Protein AF-A0A419A750-F1 (afdb_monomer_lite)

Organism: NCBI:txid1276757

Foldseek 3Di:
DDDDQCPDVVSVVVVVVQLVVLVVQLVVCVVVVPPVSNVVSVVVNVVVVVVPDPPPDDPDD

Sequence (61 aa):
MVDRLADQPFVGLAKAETMLRDFNRLRQAIRAHDSFAAERAWDQCERWVDQLRPITGANRA

pLDDT: mean 79.7, std 19.53, range [38.53, 98.31]

Structure (mmCIF, N/CA/C/O backbone):
data_AF-A0A419A750-F1
#
_entry.id   AF-A0A419A750-F1
#
loop_
_atom_site.group_PDB
_atom_site.id
_atom_site.type_symbol
_atom_site.label_atom_id
_atom_site.label_alt_id
_atom_site.label_comp_id
_atom_site.label_asym_id
_atom_site.label_entity_id
_atom_site.label_seq_id
_atom_site.pdbx_PDB_ins_code
_atom_site.Cartn_x
_atom_site.Cartn_y
_atom_site.Cartn_z
_atom_site.occupancy
_atom_site.B_iso_or_equiv
_atom_site.auth_seq_id
_atom_site.auth_comp_id
_atom_site.auth_a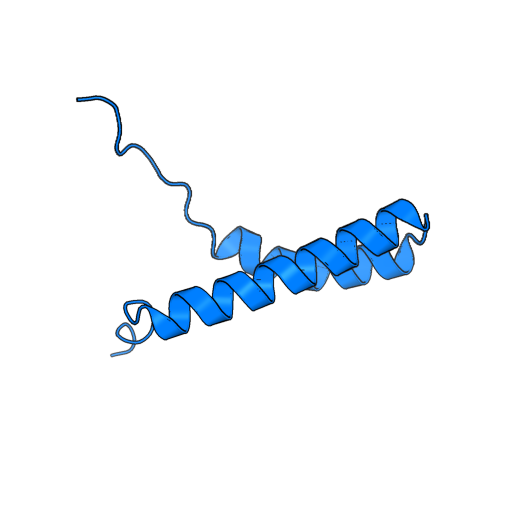sym_id
_atom_site.auth_atom_id
_atom_site.pdbx_PDB_model_num
ATOM 1 N N . MET A 1 1 ? -21.169 -17.025 10.733 1.00 38.69 1 MET A N 1
ATOM 2 C CA . MET A 1 1 ? -20.865 -16.651 12.132 1.00 38.69 1 MET A CA 1
ATOM 3 C C . MET A 1 1 ? -19.427 -16.138 12.208 1.00 38.69 1 MET A C 1
ATOM 5 O O . MET A 1 1 ? -18.564 -16.836 12.709 1.00 38.69 1 MET A O 1
ATOM 9 N N . VAL A 1 2 ? -19.144 -14.957 11.651 1.00 48.19 2 VAL A N 1
ATOM 10 C CA . VAL A 1 2 ? -17.810 -14.326 11.697 1.00 48.19 2 VAL A CA 1
ATOM 11 C C . VAL A 1 2 ? -17.989 -12.822 11.511 1.00 48.19 2 VAL A C 1
ATOM 13 O O . VAL A 1 2 ? -17.953 -12.350 10.388 1.00 48.19 2 VAL A O 1
ATOM 16 N N . ASP A 1 3 ? -18.263 -12.102 12.602 1.00 50.69 3 ASP A N 1
ATOM 17 C CA . ASP A 1 3 ? -18.065 -10.644 12.685 1.00 50.69 3 ASP A CA 1
ATOM 18 C C . ASP A 1 3 ? -18.116 -10.181 14.156 1.00 50.69 3 ASP A C 1
ATOM 20 O O . ASP A 1 3 ? -19.107 -9.652 14.648 1.00 50.69 3 ASP A O 1
ATOM 24 N N . ARG A 1 4 ? -17.087 -10.529 14.940 1.00 49.12 4 ARG A N 1
ATOM 25 C CA . ARG A 1 4 ? -16.914 -10.007 16.317 1.00 49.12 4 ARG A CA 1
ATOM 26 C C . ARG A 1 4 ? -15.481 -9.600 16.659 1.00 49.12 4 ARG A C 1
ATOM 28 O O . ARG A 1 4 ? -15.226 -9.146 17.766 1.00 49.12 4 ARG A O 1
ATOM 35 N N . LEU A 1 5 ? -14.537 -9.758 15.730 1.00 49.91 5 LEU A N 1
ATOM 36 C CA . LEU A 1 5 ? -13.133 -9.392 15.957 1.00 49.91 5 LEU A CA 1
ATOM 37 C C . LEU A 1 5 ? -12.814 -7.965 15.494 1.00 49.91 5 LEU A C 1
ATOM 39 O O . LEU A 1 5 ? -11.852 -7.380 15.977 1.00 49.91 5 LEU A O 1
ATOM 43 N N . ALA A 1 6 ? -13.612 -7.392 14.585 1.00 53.47 6 ALA A N 1
ATOM 44 C CA . ALA A 1 6 ? -13.410 -6.027 14.096 1.00 53.47 6 ALA A CA 1
ATOM 45 C C . ALA A 1 6 ? -13.735 -4.952 15.150 1.00 53.47 6 ALA A C 1
ATOM 47 O O . ALA A 1 6 ? -13.160 -3.871 15.095 1.00 53.47 6 ALA A O 1
ATOM 48 N N . ASP A 1 7 ? -14.586 -5.275 16.127 1.00 54.78 7 ASP A N 1
ATOM 49 C CA . ASP A 1 7 ? -15.061 -4.349 17.166 1.00 54.78 7 ASP A CA 1
ATOM 50 C C . ASP A 1 7 ? -14.140 -4.283 18.401 1.00 54.78 7 ASP A C 1
ATOM 52 O O . ASP A 1 7 ? -14.407 -3.577 19.369 1.00 54.78 7 ASP A O 1
ATOM 56 N N . GLN A 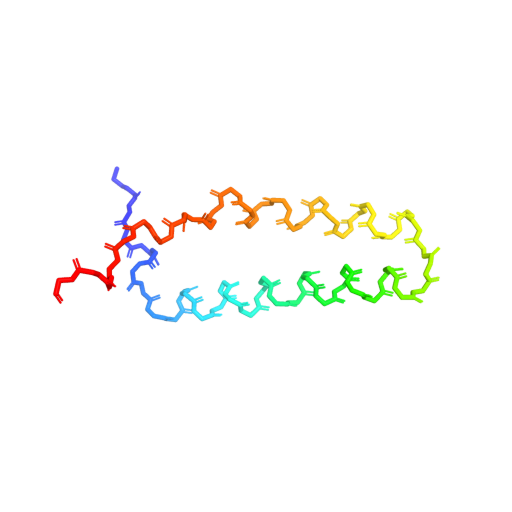1 8 ? -13.028 -5.030 18.400 1.00 56.97 8 GLN A N 1
ATOM 57 C CA . GLN A 1 8 ? -12.063 -4.966 19.494 1.00 56.97 8 GLN A CA 1
ATOM 58 C C . GLN A 1 8 ? -11.114 -3.776 19.286 1.00 56.97 8 GLN A C 1
ATOM 60 O O . GLN A 1 8 ? -10.388 -3.750 18.286 1.00 56.97 8 GLN A O 1
ATOM 65 N N . PRO A 1 9 ? -11.023 -2.826 20.237 1.00 61.66 9 PRO A N 1
ATOM 66 C CA . PRO A 1 9 ? -10.195 -1.625 20.087 1.00 61.66 9 PRO A CA 1
ATOM 67 C C . PRO A 1 9 ? -8.717 -1.951 19.819 1.00 61.66 9 PRO A C 1
ATOM 69 O O . PRO A 1 9 ? -8.051 -1.255 19.056 1.00 61.66 9 PRO A O 1
ATOM 72 N N . PHE A 1 10 ? -8.218 -3.062 20.370 1.00 61.53 10 PHE A N 1
ATOM 73 C CA . PHE A 1 10 ? -6.862 -3.556 20.124 1.00 61.53 10 PHE A CA 1
ATOM 74 C C . PHE A 1 10 ? -6.636 -4.009 18.669 1.00 61.53 10 PHE A C 1
ATOM 76 O O . PHE A 1 10 ? -5.601 -3.708 18.077 1.00 61.53 10 PHE A O 1
ATOM 83 N N . VAL A 1 11 ? -7.620 -4.685 18.064 1.00 66.25 11 VAL A N 1
ATOM 84 C CA . VAL A 1 11 ? -7.551 -5.132 16.662 1.00 66.25 11 VAL A CA 1
ATOM 85 C C . VAL A 1 11 ? -7.607 -3.930 15.715 1.00 66.25 11 VAL A C 1
ATOM 87 O O . VAL A 1 11 ? -6.899 -3.915 14.708 1.00 66.25 11 VAL A O 1
ATOM 90 N N . GLY A 1 12 ? -8.387 -2.898 16.051 1.00 76.50 12 GLY A N 1
ATOM 91 C CA . GLY A 1 12 ? -8.416 -1.632 15.311 1.00 76.50 12 GLY A CA 1
ATOM 92 C C . GLY A 1 12 ? -7.071 -0.896 15.327 1.00 76.50 12 GLY A C 1
ATOM 93 O O . GLY A 1 12 ? -6.587 -0.485 14.273 1.00 76.50 12 GLY A O 1
ATOM 94 N N . LEU A 1 13 ? -6.430 -0.799 16.497 1.00 80.69 13 LEU A N 1
ATOM 95 C CA . LEU A 1 13 ? -5.106 -0.183 16.656 1.00 80.69 13 LEU A CA 1
ATOM 96 C C . LEU A 1 13 ? -4.022 -0.921 15.859 1.00 80.69 13 LEU A C 1
ATOM 98 O O . LEU A 1 13 ? -3.328 -0.300 15.057 1.00 80.69 13 LEU A O 1
ATOM 102 N N . ALA A 1 14 ? -3.928 -2.247 15.997 1.00 82.94 14 ALA A N 1
ATOM 103 C CA . ALA A 1 14 ? -2.935 -3.046 15.274 1.00 82.94 14 ALA A CA 1
ATOM 104 C C . ALA A 1 14 ? -3.109 -2.962 13.742 1.00 82.94 14 ALA A C 1
ATOM 106 O O . ALA A 1 14 ? -2.131 -2.913 12.986 1.00 82.94 14 ALA A O 1
ATOM 107 N N . LYS A 1 15 ? -4.360 -2.898 13.261 1.00 85.06 15 LYS A N 1
ATOM 108 C CA . LYS A 1 15 ? -4.659 -2.655 11.842 1.00 85.06 15 LYS A CA 1
ATOM 109 C C . LYS A 1 15 ? -4.203 -1.266 11.400 1.00 85.06 15 LYS A C 1
ATOM 111 O O . LYS A 1 15 ? -3.569 -1.155 10.354 1.00 85.06 15 LYS A O 1
ATOM 116 N N . ALA A 1 16 ? -4.475 -0.230 12.194 1.00 87.19 16 ALA A N 1
ATOM 117 C CA . ALA A 1 16 ? -4.062 1.137 11.887 1.00 87.19 16 ALA A CA 1
ATOM 118 C C . ALA A 1 16 ? -2.531 1.285 11.830 1.00 87.19 16 ALA A C 1
ATOM 120 O O . ALA A 1 16 ? -2.011 1.902 10.901 1.00 87.19 16 ALA A O 1
ATOM 121 N N . GLU A 1 17 ? -1.795 0.668 12.758 1.00 91.69 17 GLU A N 1
ATOM 122 C CA . GLU A 1 17 ? -0.326 0.648 12.742 1.00 91.69 17 GLU A CA 1
ATOM 123 C C . GLU A 1 17 ? 0.227 -0.055 11.498 1.00 91.69 17 GLU A C 1
ATOM 125 O O . GLU A 1 17 ? 1.149 0.445 10.846 1.00 91.69 17 GLU A O 1
ATOM 130 N N . THR A 1 18 ? -0.365 -1.194 11.130 1.00 92.19 18 THR A N 1
ATOM 131 C CA . THR A 1 18 ? 0.030 -1.935 9.924 1.00 92.19 18 THR A CA 1
ATOM 132 C C . THR A 1 18 ? -0.228 -1.106 8.666 1.00 92.19 18 THR A C 1
ATOM 134 O O . THR A 1 18 ? 0.659 -0.963 7.826 1.00 92.19 18 THR A O 1
ATOM 137 N N . MET A 1 19 ? -1.403 -0.484 8.575 1.00 92.12 19 MET A N 1
ATOM 138 C CA . MET A 1 19 ? -1.774 0.405 7.476 1.00 92.12 19 MET A CA 1
ATOM 139 C C . MET A 1 19 ? -0.805 1.593 7.353 1.00 92.12 19 MET A C 1
ATOM 141 O O . MET A 1 19 ? -0.301 1.875 6.266 1.00 92.12 19 MET A O 1
ATOM 145 N N . LEU A 1 20 ? -0.466 2.254 8.466 1.00 93.69 20 LEU A N 1
ATOM 146 C CA . LEU A 1 20 ? 0.516 3.346 8.488 1.00 93.69 20 LEU A CA 1
ATOM 147 C C . LEU A 1 20 ? 1.909 2.895 8.036 1.00 93.69 20 LEU A C 1
ATOM 149 O O . LEU A 1 20 ? 2.622 3.655 7.374 1.00 93.69 20 LEU A O 1
ATOM 153 N N . ARG A 1 21 ? 2.322 1.676 8.388 1.00 95.38 21 ARG A N 1
ATOM 154 C CA . ARG A 1 21 ? 3.603 1.109 7.953 1.00 95.38 21 ARG A CA 1
ATOM 155 C C . ARG A 1 21 ? 3.636 0.897 6.440 1.00 95.38 21 ARG A C 1
ATOM 157 O O . ARG A 1 21 ? 4.639 1.243 5.815 1.00 95.38 21 ARG A O 1
ATOM 164 N N . ASP A 1 22 ? 2.563 0.373 5.859 1.00 95.12 22 ASP A N 1
ATOM 165 C CA . ASP A 1 22 ? 2.480 0.121 4.417 1.00 95.12 22 ASP A CA 1
ATOM 166 C C . ASP A 1 22 ? 2.484 1.433 3.621 1.00 95.12 22 ASP A C 1
ATOM 168 O O . ASP A 1 22 ? 3.307 1.606 2.720 1.00 95.12 22 ASP A O 1
ATOM 172 N N . PHE A 1 23 ? 1.686 2.423 4.037 1.00 96.12 23 PHE A N 1
ATOM 173 C CA . PHE A 1 23 ? 1.700 3.747 3.406 1.00 96.12 23 PHE A CA 1
ATOM 174 C C . PHE A 1 23 ? 3.043 4.472 3.565 1.00 96.12 23 PHE A C 1
ATOM 176 O O . PHE A 1 23 ? 3.478 5.184 2.658 1.00 96.12 23 PHE A O 1
ATOM 183 N N . ASN A 1 24 ? 3.751 4.283 4.685 1.00 97.50 24 ASN A N 1
ATOM 184 C CA . ASN A 1 24 ? 5.096 4.837 4.843 1.00 97.50 24 ASN A CA 1
ATOM 185 C C . ASN A 1 24 ? 6.107 4.213 3.876 1.00 97.50 24 ASN A C 1
ATOM 187 O O . ASN A 1 24 ? 6.952 4.942 3.356 1.00 97.50 24 ASN A O 1
ATOM 191 N N . ARG A 1 25 ? 6.017 2.905 3.611 1.00 97.12 25 ARG A N 1
ATOM 192 C CA . ARG A 1 25 ? 6.863 2.238 2.608 1.00 97.12 25 ARG A CA 1
ATOM 193 C C . ARG A 1 25 ? 6.604 2.798 1.216 1.00 97.12 25 ARG A C 1
ATOM 195 O O . ARG A 1 25 ? 7.557 3.146 0.525 1.00 97.12 25 ARG A O 1
ATOM 202 N N . LEU A 1 26 ? 5.335 2.977 0.851 1.00 97.94 26 LEU A N 1
ATOM 203 C CA . LEU A 1 26 ? 4.963 3.615 -0.411 1.00 97.94 26 LEU A CA 1
ATOM 204 C C . LEU A 1 26 ? 5.531 5.040 -0.506 1.00 97.94 26 LEU A C 1
ATOM 206 O O . LEU A 1 26 ? 6.179 5.391 -1.490 1.00 97.94 26 LEU A O 1
ATOM 210 N N . ARG A 1 27 ? 5.376 5.848 0.552 1.00 98.00 27 ARG A N 1
ATOM 211 C CA . ARG A 1 27 ? 5.931 7.211 0.617 1.00 98.00 27 ARG A CA 1
ATOM 212 C C . ARG A 1 27 ? 7.449 7.233 0.421 1.00 98.00 27 ARG A C 1
ATOM 214 O O . ARG A 1 27 ? 7.962 8.138 -0.234 1.00 98.00 27 ARG A O 1
ATOM 221 N N . GLN A 1 28 ? 8.167 6.279 1.010 1.00 98.25 28 GLN A N 1
ATOM 222 C CA . GLN A 1 28 ? 9.618 6.161 0.856 1.00 98.25 28 GLN A CA 1
ATOM 223 C C . GLN A 1 28 ? 10.002 5.781 -0.576 1.00 98.25 28 GLN A C 1
ATOM 225 O O . GLN A 1 28 ? 10.869 6.439 -1.142 1.00 98.25 28 GLN A O 1
ATOM 230 N N . ALA A 1 29 ? 9.326 4.798 -1.176 1.00 98.31 29 ALA A N 1
ATOM 231 C CA . ALA A 1 29 ? 9.584 4.372 -2.552 1.00 98.31 29 ALA A CA 1
ATOM 232 C C . ALA A 1 29 ? 9.355 5.506 -3.566 1.00 98.31 29 ALA A C 1
ATOM 234 O O . ALA A 1 29 ? 10.213 5.767 -4.406 1.00 98.31 29 ALA A O 1
ATOM 235 N N . ILE A 1 30 ? 8.260 6.263 -3.413 1.00 98.19 30 ILE A N 1
ATOM 236 C CA . ILE A 1 30 ? 7.972 7.442 -4.247 1.00 98.19 30 ILE A CA 1
ATOM 237 C C . ILE A 1 30 ? 9.082 8.494 -4.115 1.00 98.19 30 ILE A C 1
ATOM 239 O O . ILE A 1 30 ? 9.554 9.021 -5.119 1.00 98.19 30 ILE A O 1
ATOM 243 N N . ARG A 1 31 ? 9.529 8.795 -2.887 1.00 98.19 31 ARG A N 1
ATOM 244 C CA . ARG A 1 31 ? 10.606 9.776 -2.642 1.00 9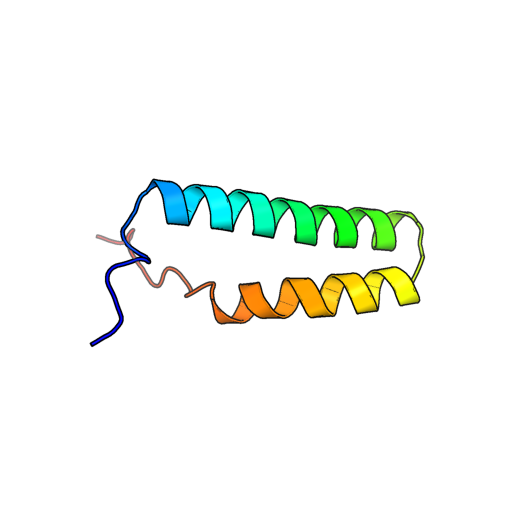8.19 31 ARG A CA 1
ATOM 245 C C . ARG A 1 31 ? 11.968 9.321 -3.158 1.00 98.19 31 ARG A C 1
ATOM 247 O O . ARG A 1 31 ? 12.798 10.164 -3.474 1.00 98.19 31 ARG A O 1
ATOM 254 N N . ALA A 1 32 ? 12.196 8.015 -3.213 1.00 98.31 32 ALA A N 1
ATOM 255 C CA . ALA A 1 32 ? 13.391 7.430 -3.803 1.00 98.31 32 ALA A CA 1
ATOM 256 C C . ALA A 1 32 ? 13.319 7.353 -5.338 1.00 98.31 32 ALA A C 1
ATOM 258 O O . ALA A 1 32 ? 14.298 6.952 -5.958 1.00 98.31 32 ALA A O 1
ATOM 259 N N . HIS A 1 33 ? 12.185 7.730 -5.944 1.00 97.19 33 HIS A N 1
ATOM 260 C CA . HIS A 1 33 ? 11.908 7.561 -7.371 1.00 97.19 33 HIS A CA 1
ATOM 261 C C . HIS A 1 33 ? 12.061 6.104 -7.851 1.00 97.19 33 HIS A C 1
ATOM 263 O O . HIS A 1 33 ? 12.377 5.858 -9.012 1.00 97.19 33 HIS A O 1
ATOM 269 N N . ASP A 1 34 ? 11.810 5.136 -6.965 1.00 98.19 34 ASP A N 1
ATOM 270 C CA . ASP A 1 34 ? 11.842 3.709 -7.285 1.00 98.19 34 ASP A CA 1
ATOM 271 C C . ASP A 1 34 ? 10.428 3.237 -7.644 1.00 98.19 34 ASP A C 1
ATOM 273 O O . ASP A 1 34 ? 9.601 2.949 -6.773 1.00 98.19 34 ASP A O 1
ATOM 277 N N . SER A 1 35 ? 10.139 3.194 -8.946 1.00 96.69 35 SER A N 1
ATOM 278 C CA . SER A 1 35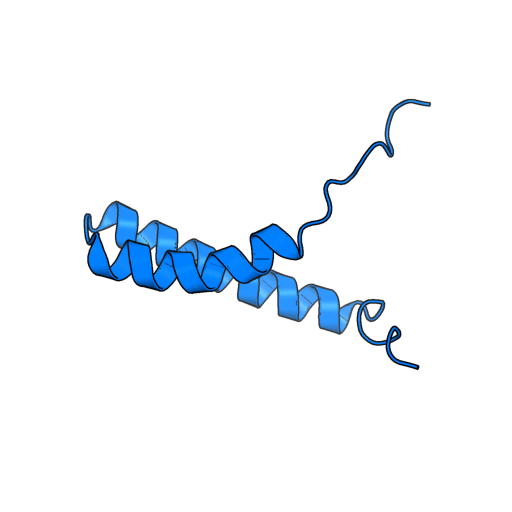 ? 8.819 2.826 -9.466 1.00 96.69 35 SER A CA 1
ATOM 279 C C . SER A 1 35 ? 8.451 1.372 -9.165 1.00 96.69 35 SER A C 1
ATOM 281 O O . SER A 1 35 ? 7.308 1.102 -8.810 1.00 96.69 35 SER A O 1
ATOM 283 N N . PHE A 1 36 ? 9.409 0.442 -9.216 1.00 97.88 36 PHE A N 1
ATOM 284 C CA . PHE A 1 36 ? 9.150 -0.973 -8.931 1.00 97.88 36 PHE A CA 1
ATOM 285 C C . PHE A 1 36 ? 8.856 -1.205 -7.447 1.00 97.88 36 PHE A C 1
ATOM 287 O O . PHE A 1 36 ? 7.966 -1.981 -7.092 1.00 97.88 36 PHE A O 1
ATOM 294 N N . ALA A 1 37 ? 9.593 -0.534 -6.558 1.00 97.06 37 ALA A N 1
ATOM 295 C CA . ALA A 1 37 ? 9.299 -0.584 -5.131 1.00 97.06 37 ALA A CA 1
ATOM 296 C C . ALA A 1 37 ? 7.963 0.095 -4.804 1.00 97.06 37 ALA A C 1
ATOM 298 O O . ALA A 1 37 ? 7.251 -0.375 -3.915 1.00 97.06 37 ALA A O 1
ATOM 299 N N . ALA A 1 38 ? 7.608 1.168 -5.519 1.00 98.19 38 ALA A N 1
ATOM 300 C CA . ALA A 1 38 ? 6.333 1.852 -5.345 1.00 98.19 38 ALA A CA 1
ATOM 301 C C . ALA A 1 38 ? 5.154 0.958 -5.750 1.00 98.19 38 ALA A C 1
ATOM 303 O O . ALA A 1 38 ? 4.210 0.851 -4.973 1.00 98.19 38 ALA A O 1
ATOM 304 N N . GLU A 1 39 ? 5.236 0.255 -6.883 1.00 97.75 39 GLU A N 1
ATOM 305 C CA . GLU A 1 39 ? 4.217 -0.714 -7.317 1.00 97.75 39 GLU A CA 1
ATOM 306 C C . GLU A 1 39 ? 4.029 -1.835 -6.283 1.00 97.75 39 GLU A C 1
ATOM 308 O O . GLU A 1 39 ? 2.928 -2.046 -5.782 1.00 97.75 39 GLU A O 1
ATOM 313 N N . ARG A 1 40 ? 5.116 -2.467 -5.821 1.00 95.75 40 ARG A N 1
ATOM 314 C CA . ARG A 1 40 ? 5.035 -3.516 -4.782 1.00 95.75 40 ARG A CA 1
ATOM 315 C C . ARG A 1 40 ? 4.492 -3.015 -3.440 1.00 95.75 40 ARG A C 1
ATOM 317 O O . ARG A 1 40 ? 3.924 -3.782 -2.656 1.00 95.75 40 ARG A O 1
ATOM 324 N N . ALA A 1 41 ? 4.758 -1.755 -3.099 1.00 96.81 41 ALA A N 1
ATOM 325 C CA . ALA A 1 41 ? 4.209 -1.134 -1.899 1.00 96.81 41 ALA A CA 1
ATOM 326 C C . ALA A 1 41 ? 2.725 -0.785 -2.085 1.00 96.81 41 ALA A C 1
ATOM 328 O O . ALA A 1 41 ? 1.958 -0.890 -1.128 1.00 96.81 41 ALA A O 1
ATOM 329 N N . TRP A 1 42 ? 2.321 -0.412 -3.301 1.00 96.06 42 TRP A N 1
ATOM 330 C CA . TRP A 1 42 ? 0.938 -0.134 -3.663 1.00 96.06 42 TRP A CA 1
ATOM 331 C C . TRP A 1 42 ? 0.054 -1.380 -3.562 1.00 96.06 42 TRP A C 1
ATOM 333 O O . TRP A 1 42 ? -0.969 -1.294 -2.890 1.00 96.06 42 TRP A O 1
ATOM 343 N N . ASP A 1 43 ? 0.495 -2.545 -4.051 1.00 94.56 43 ASP A N 1
ATOM 344 C CA . ASP A 1 43 ? -0.250 -3.817 -3.924 1.00 94.56 43 ASP A CA 1
ATOM 345 C C . ASP A 1 43 ? -0.644 -4.122 -2.461 1.00 94.56 43 ASP A C 1
ATOM 347 O O . ASP A 1 43 ? -1.717 -4.640 -2.147 1.00 94.56 43 ASP A O 1
ATOM 351 N N . GLN A 1 44 ? 0.235 -3.774 -1.512 1.00 92.25 44 GLN A N 1
ATOM 352 C CA . GLN A 1 44 ? -0.034 -3.925 -0.079 1.00 92.25 44 GLN A CA 1
ATOM 353 C C . GLN A 1 44 ? -0.995 -2.863 0.457 1.00 92.25 44 GLN A C 1
ATOM 355 O O . GLN A 1 44 ? -1.688 -3.121 1.438 1.00 92.25 44 GLN A O 1
ATOM 360 N N . CYS A 1 45 ? -1.018 -1.675 -0.144 1.00 94.50 45 CYS A N 1
ATOM 361 C CA . CYS A 1 45 ? -1.914 -0.590 0.234 1.00 94.50 45 CYS A CA 1
ATOM 362 C C . CYS A 1 45 ? -3.337 -0.800 -0.296 1.00 94.50 45 CYS A C 1
ATOM 364 O O . CYS A 1 45 ? -4.285 -0.436 0.400 1.00 94.50 45 CYS A O 1
ATOM 366 N N . GLU A 1 46 ? -3.505 -1.418 -1.468 1.00 92.12 46 GLU A N 1
ATOM 367 C CA . GLU A 1 46 ? -4.819 -1.656 -2.088 1.00 92.12 46 GLU A CA 1
ATOM 368 C C . GLU A 1 46 ? -5.775 -2.405 -1.160 1.00 92.12 46 GLU A C 1
ATOM 370 O O . GLU A 1 46 ? -6.929 -2.007 -1.010 1.00 92.12 46 GLU A O 1
ATOM 375 N N . ARG A 1 47 ? -5.270 -3.389 -0.401 1.00 88.69 47 ARG A N 1
ATOM 376 C CA . ARG A 1 47 ? -6.077 -4.122 0.592 1.00 88.69 47 ARG A CA 1
ATOM 377 C C . ARG A 1 47 ? -6.752 -3.211 1.620 1.00 88.69 47 ARG A C 1
ATOM 379 O O . ARG A 1 47 ? -7.759 -3.599 2.207 1.00 88.69 47 ARG A O 1
ATOM 386 N N . TRP A 1 48 ? -6.166 -2.049 1.910 1.00 88.75 48 TRP A N 1
ATOM 387 C CA . TRP A 1 48 ? -6.718 -1.079 2.852 1.00 88.75 48 TRP A CA 1
ATOM 388 C C . TRP A 1 48 ? -7.748 -0.180 2.188 1.00 88.75 48 TRP A C 1
ATOM 390 O O . TRP A 1 48 ? -8.730 0.156 2.837 1.00 88.75 48 TRP A O 1
ATOM 400 N N . VAL A 1 49 ? -7.571 0.162 0.910 1.00 83.31 49 VAL A N 1
ATOM 401 C CA . VAL A 1 49 ? -8.532 0.973 0.147 1.00 83.31 49 VAL A CA 1
ATOM 402 C C . VAL A 1 49 ? -9.911 0.310 0.156 1.00 83.31 49 VAL A C 1
ATOM 404 O O . VAL A 1 49 ? -10.896 0.970 0.472 1.00 83.31 49 VAL A O 1
ATOM 407 N N . ASP A 1 50 ? -9.966 -1.005 -0.054 1.00 79.69 50 ASP A N 1
ATOM 408 C CA . ASP A 1 50 ? -11.221 -1.769 -0.022 1.00 79.69 50 ASP A CA 1
ATOM 409 C C . ASP A 1 50 ? -11.844 -1.868 1.384 1.00 79.69 50 ASP A C 1
ATOM 411 O O . ASP A 1 50 ? -13.062 -1.991 1.543 1.00 79.69 50 ASP A O 1
ATOM 415 N N . GLN A 1 51 ? -11.007 -1.828 2.427 1.00 78.50 51 GLN A N 1
ATOM 416 C CA . GLN A 1 51 ? -11.425 -1.922 3.831 1.00 78.50 51 GLN A CA 1
ATOM 417 C C . GLN A 1 51 ? -11.832 -0.568 4.424 1.00 78.50 51 GLN A C 1
ATOM 419 O O . GLN A 1 51 ? -12.604 -0.524 5.387 1.00 78.50 51 GLN A O 1
ATOM 424 N N . LEU A 1 52 ? -11.339 0.536 3.862 1.00 74.56 52 LEU A N 1
ATOM 425 C CA . LEU A 1 52 ? -11.727 1.890 4.229 1.00 74.56 52 LEU A CA 1
ATOM 426 C C . LEU A 1 52 ? -13.131 2.165 3.682 1.00 74.56 52 LEU A C 1
ATOM 428 O O . LEU A 1 52 ? -13.323 2.713 2.599 1.00 74.56 52 LEU A O 1
ATOM 432 N N . ARG A 1 53 ? -14.149 1.796 4.463 1.00 66.88 53 ARG A N 1
ATOM 433 C CA . ARG A 1 53 ? -15.516 2.270 4.227 1.00 66.88 53 ARG A CA 1
ATOM 4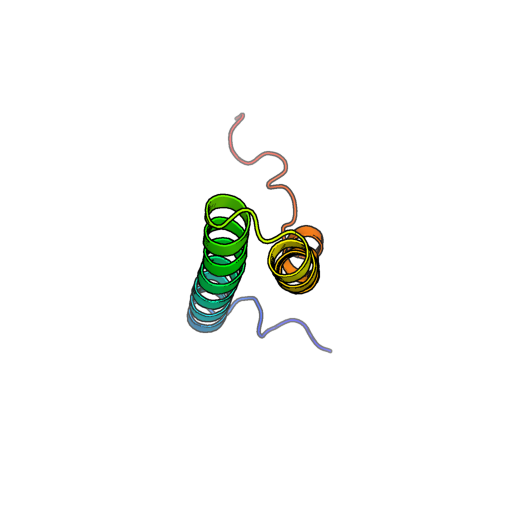34 C C . ARG A 1 53 ? -15.497 3.804 4.281 1.00 66.88 53 ARG A C 1
ATOM 436 O O . ARG A 1 53 ? -15.018 4.355 5.276 1.00 66.88 53 ARG A O 1
ATOM 443 N N . PRO A 1 54 ? -16.024 4.51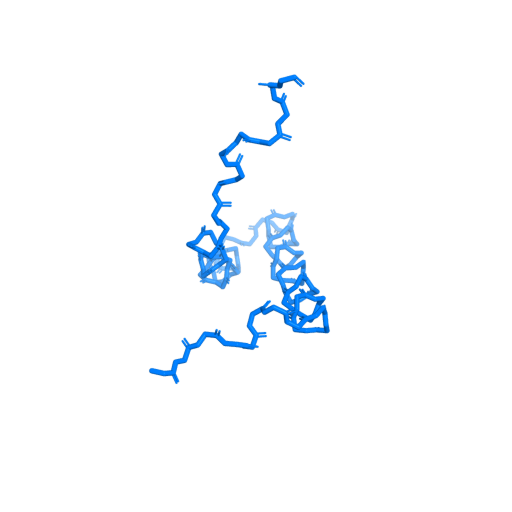6 3.269 1.00 61.69 54 PRO A N 1
ATOM 444 C CA . PRO A 1 54 ? -16.220 5.949 3.396 1.00 61.69 54 PRO A CA 1
ATOM 445 C C . PRO A 1 54 ? -17.126 6.200 4.602 1.00 61.69 54 PRO A C 1
ATOM 447 O O . PRO A 1 54 ? -18.204 5.608 4.704 1.00 61.69 54 PRO A O 1
ATOM 450 N N . ILE A 1 55 ? -16.691 7.078 5.509 1.00 57.47 55 ILE A N 1
ATOM 451 C CA . ILE A 1 55 ? -17.540 7.603 6.580 1.00 57.47 55 ILE A CA 1
ATOM 452 C C . ILE A 1 55 ? -18.605 8.460 5.891 1.00 57.47 55 ILE A C 1
ATOM 454 O O . ILE A 1 55 ? -18.451 9.664 5.693 1.00 57.47 55 ILE A O 1
ATOM 458 N N . THR A 1 56 ? -19.669 7.815 5.430 1.00 57.16 56 THR A N 1
ATOM 459 C CA . THR A 1 56 ? -20.827 8.485 4.858 1.00 57.16 56 THR A CA 1
ATOM 460 C C . THR A 1 56 ? -21.626 9.072 6.017 1.00 57.16 56 THR A C 1
ATOM 462 O O . THR A 1 56 ? -22.426 8.398 6.645 1.00 57.16 56 THR A O 1
ATOM 465 N N . GLY A 1 57 ? -21.348 10.344 6.318 1.00 51.97 57 GLY A N 1
ATOM 466 C CA . GLY A 1 57 ? -22.253 11.254 7.021 1.00 51.97 57 GLY A CA 1
ATOM 467 C C . GLY A 1 57 ? -22.522 10.960 8.499 1.00 51.97 57 GLY A C 1
ATOM 468 O O . GLY A 1 57 ? -23.588 10.472 8.844 1.00 51.97 57 GLY A O 1
ATOM 469 N N . ALA A 1 58 ? -21.627 11.393 9.389 1.00 52.47 58 ALA A N 1
ATOM 470 C CA . ALA A 1 58 ? -21.941 11.555 10.814 1.00 52.47 58 ALA A CA 1
ATOM 471 C C . ALA A 1 58 ? -21.608 12.969 11.321 1.00 52.47 58 ALA A C 1
ATOM 473 O O . ALA A 1 58 ? -21.110 13.126 12.429 1.00 52.47 58 ALA A O 1
ATOM 474 N N . ASN A 1 59 ? -21.823 14.004 10.492 1.00 48.44 59 ASN A N 1
ATOM 475 C CA . ASN A 1 59 ? -21.792 15.390 10.979 1.00 48.44 59 ASN A CA 1
ATOM 476 C C . ASN A 1 59 ? -22.534 16.395 10.076 1.00 48.44 59 ASN A C 1
ATOM 478 O O . ASN A 1 59 ? -21.960 17.361 9.576 1.00 48.44 59 ASN A O 1
ATOM 482 N N . ARG A 1 60 ? -23.827 16.148 9.841 1.00 46.91 60 ARG A N 1
ATOM 483 C CA . ARG A 1 60 ? -24.803 17.184 9.460 1.00 46.91 60 ARG A CA 1
ATOM 484 C C . ARG A 1 60 ? -26.157 16.861 10.101 1.00 46.91 60 ARG A C 1
ATOM 486 O O . ARG A 1 60 ? -27.042 16.341 9.428 1.00 46.91 60 ARG A O 1
ATOM 493 N N . ALA A 1 61 ? -26.275 17.134 11.395 1.00 38.53 61 ALA A N 1
ATOM 494 C CA . ALA A 1 61 ? -27.530 17.392 12.096 1.00 38.53 61 ALA A CA 1
ATOM 495 C C . ALA A 1 61 ? -27.229 18.363 13.240 1.00 38.53 61 ALA A C 1
ATOM 497 O O . ALA A 1 61 ? -26.197 18.138 13.911 1.00 38.53 61 ALA A O 1
#

Radius of gyration: 15.09 Å; chains: 1; bounding box: 41×34×30 Å

Secondary structure (DSSP, 8-state):
---SSTT-HHHHHHHHHHHHHHHHHHHHHHHTT-HHHHHHHHHHHHHHHTT------SS--